Protein AF-A0AA94FDT2-F1 (afdb_monomer)

Solvent-accessible surface area (backbone atoms only — not comparable to full-atom values): 4870 Å² total; per-residue (Å²): 110,72,67,59,54,52,52,55,51,52,53,52,52,48,55,58,46,53,76,70,49,86,64,80,80,75,76,97,48,95,82,76,64,59,60,50,77,40,78,69,95,77,34,38,33,35,33,61,77,48,68,50,75,42,70,65,45,67,52,39,76,76,62,64,44,62,69,62,52,50,51,36,54,53,45,63,72,75,109

Mean predicted aligned error: 7.26 Å

Structure (mmCIF, N/CA/C/O backbone):
data_AF-A0AA94FDT2-F1
#
_entry.id   AF-A0AA94FDT2-F1
#
loop_
_atom_site.group_PDB
_atom_site.id
_atom_site.type_symbol
_atom_site.label_atom_id
_atom_site.label_alt_id
_atom_site.label_comp_id
_atom_site.label_asym_id
_atom_site.label_entity_id
_atom_site.label_seq_id
_atom_site.pdbx_PDB_ins_code
_atom_site.Cartn_x
_atom_site.Cartn_y
_atom_site.Cartn_z
_atom_site.occupancy
_atom_site.B_iso_or_equiv
_atom_site.auth_seq_id
_atom_site.auth_comp_id
_atom_site.auth_asym_id
_atom_site.auth_atom_id
_atom_site.pdbx_PDB_model_num
ATOM 1 N N . PHE A 1 1 ? -25.732 -8.724 10.701 1.00 78.31 1 PHE A N 1
ATOM 2 C CA . PHE A 1 1 ? -25.313 -8.989 12.099 1.00 78.31 1 PHE A CA 1
ATOM 3 C C . PHE A 1 1 ? -23.817 -9.297 12.279 1.00 78.31 1 PHE A C 1
ATOM 5 O O . PHE A 1 1 ? -23.217 -8.670 13.142 1.00 78.31 1 PHE A O 1
ATOM 12 N N . LYS A 1 2 ? -23.174 -10.176 11.484 1.00 90.19 2 LYS A N 1
ATOM 13 C CA . LYS A 1 2 ? -21.736 -10.530 11.632 1.00 90.19 2 LYS A CA 1
ATOM 14 C C . LYS A 1 2 ? -20.774 -9.326 11.608 1.00 90.19 2 LYS A C 1
ATOM 16 O O . LYS A 1 2 ? -19.955 -9.187 12.507 1.00 90.19 2 LYS A O 1
ATOM 21 N N . MET A 1 3 ? -20.925 -8.429 10.631 1.00 92.00 3 MET A N 1
ATOM 22 C CA . MET A 1 3 ? -20.084 -7.227 10.499 1.00 92.00 3 MET A CA 1
ATOM 23 C C . MET A 1 3 ? -20.240 -6.264 11.683 1.00 92.00 3 MET A C 1
ATOM 25 O O . MET A 1 3 ? -19.248 -5.778 12.212 1.00 92.00 3 MET A O 1
ATOM 29 N N . LEU A 1 4 ? -21.479 -6.028 12.133 1.00 93.25 4 LEU A N 1
ATOM 30 C CA . LEU A 1 4 ? -21.757 -5.156 13.278 1.00 93.25 4 LEU A CA 1
ATOM 31 C C . LEU A 1 4 ? -21.120 -5.701 14.564 1.00 93.25 4 LEU A C 1
ATOM 33 O O . LEU A 1 4 ? -20.496 -4.945 15.299 1.00 93.25 4 LEU A O 1
ATOM 37 N N . LYS A 1 5 ? -21.220 -7.016 14.801 1.00 93.69 5 LYS A N 1
ATOM 38 C CA . LYS A 1 5 ? -20.570 -7.669 15.945 1.00 93.69 5 LYS A CA 1
ATOM 39 C C . LYS A 1 5 ? -19.038 -7.567 15.874 1.00 93.69 5 LYS A C 1
ATOM 41 O O . LYS A 1 5 ? -18.429 -7.296 16.900 1.00 93.69 5 LYS A O 1
ATOM 46 N N . SER A 1 6 ? -18.434 -7.737 14.689 1.00 93.69 6 SER A N 1
ATOM 47 C CA . SER A 1 6 ? -16.980 -7.568 14.487 1.00 93.69 6 SER A CA 1
ATOM 48 C C . SER A 1 6 ? -16.529 -6.151 14.827 1.00 93.69 6 SER A C 1
ATOM 50 O O . SER A 1 6 ? -15.624 -5.974 15.632 1.00 93.69 6 SER A O 1
ATOM 52 N N . LYS A 1 7 ? -17.232 -5.141 14.298 1.00 92.31 7 LYS A N 1
ATOM 53 C CA . LYS A 1 7 ? -16.922 -3.731 14.561 1.00 92.31 7 LYS A CA 1
ATOM 54 C C . LYS A 1 7 ? -17.066 -3.358 16.037 1.00 92.31 7 LYS A C 1
ATOM 56 O O . LYS A 1 7 ? -16.215 -2.665 16.573 1.00 92.31 7 LYS A O 1
ATOM 61 N N . LEU A 1 8 ? -18.132 -3.819 16.701 1.00 94.56 8 LEU A N 1
ATOM 62 C CA . LEU A 1 8 ? -18.330 -3.580 18.138 1.00 94.56 8 LEU A CA 1
ATOM 63 C C . LEU A 1 8 ? -17.220 -4.221 18.980 1.00 94.56 8 LEU A C 1
ATOM 65 O O . LEU A 1 8 ? -16.782 -3.631 19.962 1.00 94.56 8 LEU A O 1
ATOM 69 N N . TYR A 1 9 ? -16.759 -5.409 18.589 1.00 93.81 9 TYR A N 1
ATOM 70 C CA . TYR A 1 9 ? -15.652 -6.086 19.256 1.00 93.81 9 TYR A CA 1
ATOM 71 C C . TYR A 1 9 ? -14.310 -5.367 19.042 1.00 93.81 9 TYR A C 1
ATOM 73 O O . TYR A 1 9 ? -13.577 -5.156 20.005 1.00 93.81 9 TYR A O 1
ATOM 81 N N . GLU A 1 10 ? -14.011 -4.936 17.813 1.00 91.44 10 GLU A N 1
ATOM 82 C CA . GLU A 1 10 ? -12.824 -4.125 17.494 1.00 91.44 10 GLU A CA 1
ATOM 83 C C . GLU A 1 10 ? -12.791 -2.820 18.297 1.00 91.44 10 GLU A C 1
ATOM 85 O O . GLU A 1 10 ? -11.760 -2.490 18.878 1.00 91.44 10 GLU A O 1
ATOM 90 N N . LEU A 1 11 ? -13.931 -2.132 18.406 1.00 92.50 11 LEU A N 1
ATOM 91 C CA . LEU A 1 11 ? -14.060 -0.890 19.170 1.00 92.50 11 LEU A CA 1
ATOM 92 C C . LEU A 1 11 ? -13.777 -1.091 20.666 1.00 92.50 11 LEU A C 1
ATOM 94 O O . LEU A 1 11 ? -13.158 -0.243 21.305 1.00 92.50 11 LEU A O 1
ATOM 98 N N . GLU A 1 12 ? -14.213 -2.212 21.240 1.00 92.12 12 GLU A N 1
ATOM 99 C CA . GLU A 1 12 ? -13.929 -2.526 22.642 1.00 92.12 12 GLU A CA 1
ATOM 100 C C . GLU A 1 12 ? -12.448 -2.870 22.866 1.00 92.12 12 GLU A C 1
ATOM 102 O O . GLU A 1 12 ? -11.846 -2.432 23.848 1.00 92.12 12 GLU A O 1
ATOM 107 N N . LEU A 1 13 ? -11.825 -3.598 21.933 1.00 89.69 13 LEU A N 1
ATOM 108 C CA . LEU A 1 13 ? -10.384 -3.863 21.966 1.00 89.69 13 LEU A CA 1
ATOM 109 C C . LEU A 1 13 ? -9.559 -2.577 21.853 1.00 89.69 13 LEU A C 1
ATOM 111 O O . LEU A 1 13 ? -8.549 -2.442 22.540 1.00 89.69 13 LEU A O 1
ATOM 115 N N . GLU A 1 14 ? -9.977 -1.642 21.003 1.00 86.19 14 GLU A N 1
ATOM 116 C CA . GLU A 1 14 ? -9.321 -0.344 20.844 1.00 86.19 14 GLU A CA 1
ATOM 117 C C . GLU A 1 14 ? -9.380 0.468 22.143 1.00 86.19 14 GLU A C 1
ATOM 119 O O . GLU A 1 14 ? -8.338 0.903 22.625 1.00 86.19 14 GLU A O 1
ATOM 124 N N . LYS A 1 15 ? -10.545 0.546 22.805 1.00 87.19 15 LYS A N 1
ATOM 125 C CA . LYS A 1 15 ? -10.673 1.185 24.131 1.00 87.19 15 LYS A CA 1
ATOM 126 C C . LYS A 1 15 ? -9.735 0.587 25.180 1.00 87.19 15 LYS A C 1
ATOM 128 O O . LYS A 1 15 ? -9.171 1.320 25.989 1.00 87.19 15 LYS A O 1
ATOM 133 N N . GLN A 1 16 ? -9.565 -0.737 25.185 1.00 86.31 16 GLN A N 1
ATOM 134 C CA . GLN A 1 16 ? -8.646 -1.415 26.106 1.00 86.31 16 GLN A CA 1
ATOM 135 C C . GLN A 1 16 ? -7.168 -1.187 25.769 1.00 86.31 16 GLN A C 1
ATOM 137 O O . GLN A 1 16 ? -6.321 -1.285 26.655 1.00 86.31 16 GLN A O 1
ATOM 142 N N . ARG A 1 17 ? -6.834 -0.941 24.498 1.00 82.88 17 ARG A N 1
ATOM 143 C CA . ARG A 1 17 ? -5.472 -0.584 24.078 1.00 82.88 17 ARG A CA 1
ATOM 144 C C . ARG A 1 17 ? -5.166 0.862 24.426 1.00 82.88 17 ARG A C 1
ATOM 146 O O . ARG A 1 17 ? -4.116 1.103 25.003 1.00 82.88 17 ARG A O 1
ATOM 153 N N . ASP A 1 18 ? -6.093 1.778 24.163 1.00 77.75 18 ASP A N 1
ATOM 154 C CA . ASP A 1 18 ? -5.963 3.200 24.494 1.00 77.75 18 ASP A CA 1
ATOM 155 C C . ASP A 1 18 ? -5.834 3.425 26.009 1.00 77.75 18 ASP A C 1
ATOM 157 O O . ASP A 1 18 ? -5.080 4.289 26.442 1.00 77.75 18 ASP A O 1
ATOM 161 N N . SER A 1 19 ? -6.505 2.616 26.838 1.00 77.81 19 SER A N 1
ATOM 162 C CA . SER A 1 19 ? -6.345 2.688 28.298 1.00 77.81 19 SER A CA 1
ATOM 163 C C . SER A 1 19 ? -5.008 2.141 28.811 1.00 77.81 19 SER A C 1
ATOM 165 O O . SER A 1 19 ? -4.616 2.456 29.934 1.00 77.81 19 SER A O 1
ATOM 167 N N . LYS A 1 20 ? -4.308 1.323 28.013 1.00 74.00 20 LYS A N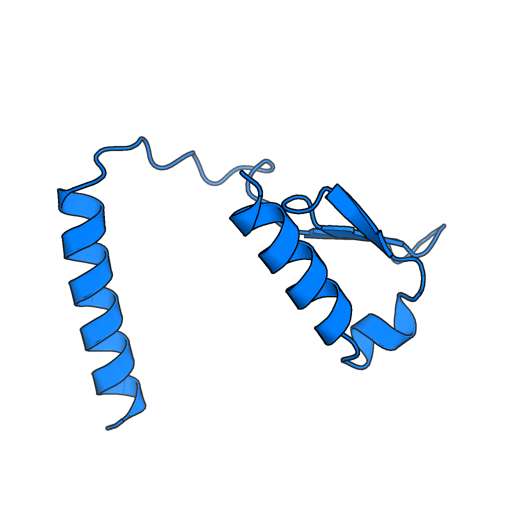 1
ATOM 168 C CA . LYS A 1 20 ? -2.992 0.744 28.340 1.00 74.00 20 LYS A CA 1
ATOM 169 C C . LYS A 1 20 ? -1.827 1.515 27.720 1.00 74.00 20 LYS A C 1
ATOM 171 O O . LYS A 1 20 ? -0.754 1.558 28.309 1.00 74.00 20 LYS A O 1
ATOM 176 N N . ASN A 1 21 ? -2.037 2.107 26.548 1.00 64.50 21 ASN A N 1
ATOM 177 C CA . ASN A 1 21 ? -1.053 2.867 25.795 1.00 64.50 21 ASN A CA 1
ATOM 178 C C . ASN A 1 21 ? -1.434 4.349 25.818 1.00 64.50 21 ASN A C 1
ATOM 180 O O . ASN A 1 21 ? -2.069 4.851 24.897 1.00 64.50 21 ASN A O 1
ATOM 184 N N . SER A 1 22 ? -0.973 5.068 26.840 1.00 55.97 22 SER A N 1
ATOM 185 C CA . SER A 1 22 ? -1.005 6.537 26.908 1.00 55.97 22 SER A CA 1
ATOM 186 C C . SER A 1 22 ? 0.054 7.182 25.995 1.00 55.97 22 SER A C 1
ATOM 188 O O . SER A 1 22 ? 0.670 8.175 26.367 1.00 55.97 22 SER A O 1
ATOM 190 N N . GLY A 1 23 ? 0.366 6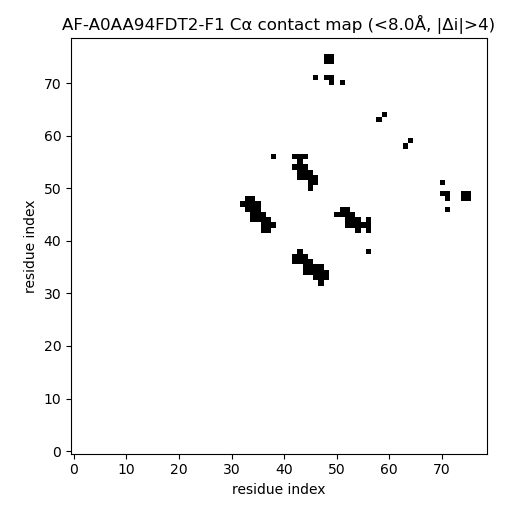.563 24.854 1.00 57.81 23 GLY A N 1
ATOM 191 C CA . GLY A 1 23 ? 1.331 7.104 23.903 1.00 57.81 23 GLY A CA 1
ATOM 192 C C . GLY A 1 23 ? 0.680 8.230 23.114 1.00 57.81 23 GLY A C 1
ATOM 193 O O . GLY A 1 23 ? -0.425 8.042 22.605 1.00 57.81 23 GLY A O 1
ATOM 194 N N . ASP A 1 24 ? 1.349 9.382 23.032 1.00 58.16 24 ASP A N 1
ATOM 195 C CA . ASP A 1 24 ? 0.888 10.539 22.266 1.00 58.16 24 ASP A CA 1
ATOM 196 C C . ASP A 1 24 ? 0.396 10.096 20.886 1.00 58.16 24 ASP A C 1
ATOM 198 O O . ASP A 1 24 ? 1.145 9.532 20.080 1.00 58.16 24 ASP A O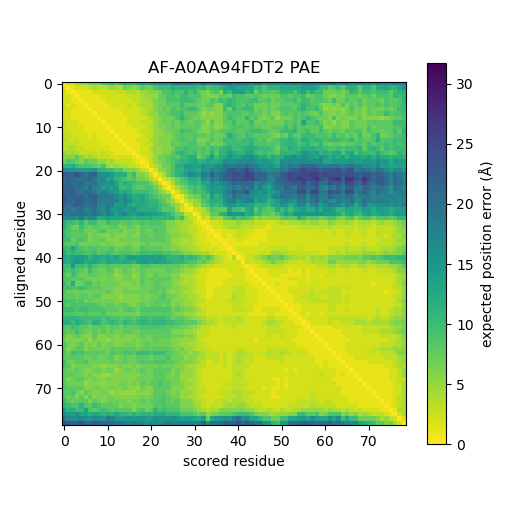 1
ATOM 202 N N . LYS A 1 25 ? -0.897 10.321 20.621 1.00 58.38 25 LYS A N 1
ATOM 203 C CA . LYS A 1 25 ? -1.468 10.132 19.289 1.00 58.38 25 LYS A CA 1
ATOM 204 C C . LYS A 1 25 ? -0.774 11.147 18.388 1.00 58.38 25 LYS A C 1
ATOM 206 O O . LYS A 1 25 ? -1.096 12.329 18.424 1.00 58.38 25 LYS A O 1
ATOM 211 N N . SER A 1 26 ? 0.225 10.676 17.649 1.00 60.00 26 SER A N 1
ATOM 212 C CA . SER A 1 26 ? 1.003 11.481 16.713 1.00 60.00 26 SER A CA 1
ATOM 213 C C . SER A 1 26 ? 0.054 12.263 15.792 1.00 60.00 26 SER A C 1
ATOM 215 O O . SER A 1 26 ? -0.907 11.700 15.260 1.00 60.00 26 SER A O 1
ATOM 217 N N . GLU A 1 27 ? 0.261 13.581 15.681 1.00 60.03 27 GLU A N 1
ATOM 218 C CA . GLU A 1 27 ? -0.656 14.477 14.967 1.00 60.03 27 GLU A CA 1
ATOM 219 C C . GLU A 1 27 ? -0.831 14.043 13.516 1.00 60.03 27 GLU A C 1
ATOM 221 O O . GLU A 1 27 ? 0.160 13.846 12.822 1.00 60.03 27 GLU A O 1
ATOM 226 N N . ILE A 1 28 ? -2.072 13.957 13.029 1.00 58.62 28 ILE A N 1
ATOM 227 C CA . ILE A 1 28 ? -2.418 13.563 11.654 1.00 58.62 28 ILE A CA 1
ATOM 228 C C . ILE A 1 28 ? -1.867 14.597 10.650 1.00 58.62 28 ILE A C 1
ATOM 230 O O . ILE A 1 28 ? -2.572 15.471 10.156 1.00 58.62 28 ILE A O 1
ATOM 234 N N . GLY A 1 29 ? -0.573 14.505 10.364 1.00 71.12 29 GLY A N 1
ATOM 235 C CA . GLY A 1 29 ? 0.163 15.301 9.390 1.00 71.12 29 GLY A CA 1
ATOM 236 C C . GLY A 1 29 ? 0.814 14.425 8.321 1.00 71.12 29 GLY A C 1
ATOM 237 O O . GLY A 1 29 ? 0.722 13.195 8.355 1.00 71.12 29 GLY A O 1
ATOM 238 N N . TRP A 1 30 ? 1.536 15.064 7.395 1.00 65.12 30 TRP A N 1
ATOM 239 C CA . TRP A 1 30 ? 2.204 14.447 6.234 1.00 65.12 30 TRP A CA 1
ATOM 240 C C . TRP A 1 30 ? 3.194 13.302 6.561 1.00 65.12 30 TRP A C 1
ATOM 242 O O . TRP A 1 30 ? 3.641 12.615 5.649 1.00 65.12 30 TRP A O 1
ATOM 252 N N . GLY A 1 31 ? 3.515 13.056 7.838 1.00 66.00 31 GLY A N 1
ATOM 253 C CA . GLY A 1 31 ? 4.376 11.958 8.302 1.00 66.00 31 GLY A CA 1
ATOM 254 C C . GLY A 1 31 ? 3.686 10.602 8.534 1.00 66.00 31 GLY A C 1
ATOM 255 O O . GLY A 1 31 ? 4.377 9.618 8.772 1.00 66.00 31 GLY A O 1
ATOM 256 N N . HIS A 1 32 ? 2.354 10.508 8.443 1.00 73.88 32 HIS A N 1
ATOM 257 C CA . HIS A 1 32 ? 1.603 9.266 8.734 1.00 73.88 32 HIS A CA 1
ATOM 258 C C . HIS A 1 32 ? 1.400 8.348 7.521 1.00 73.88 32 HIS A C 1
ATOM 260 O O . HIS A 1 32 ? 0.617 7.397 7.561 1.00 73.88 32 HIS A O 1
ATOM 266 N N . GLN A 1 33 ? 2.076 8.629 6.410 1.00 86.31 33 GLN A N 1
ATOM 267 C CA . GLN A 1 33 ? 1.942 7.848 5.191 1.00 86.31 33 GLN A CA 1
ATOM 268 C C . GLN A 1 33 ? 2.704 6.518 5.294 1.00 86.31 33 GLN A C 1
ATOM 270 O O . GLN A 1 33 ? 3.919 6.487 5.481 1.00 86.31 33 GLN A O 1
ATOM 275 N N . ILE A 1 34 ? 1.996 5.405 5.083 1.00 90.62 34 ILE A N 1
ATOM 276 C CA . ILE A 1 34 ? 2.598 4.059 5.095 1.00 90.62 34 ILE A CA 1
ATOM 277 C C . ILE A 1 34 ? 3.172 3.628 3.738 1.00 90.62 34 ILE A C 1
ATOM 279 O O . ILE A 1 34 ? 3.934 2.666 3.660 1.00 90.62 34 ILE A O 1
ATOM 283 N N . ARG A 1 35 ? 2.774 4.290 2.643 1.00 92.19 35 ARG A N 1
ATOM 284 C CA . ARG A 1 35 ? 3.192 3.915 1.288 1.00 92.19 35 ARG A CA 1
ATOM 285 C C . ARG A 1 35 ? 3.037 5.05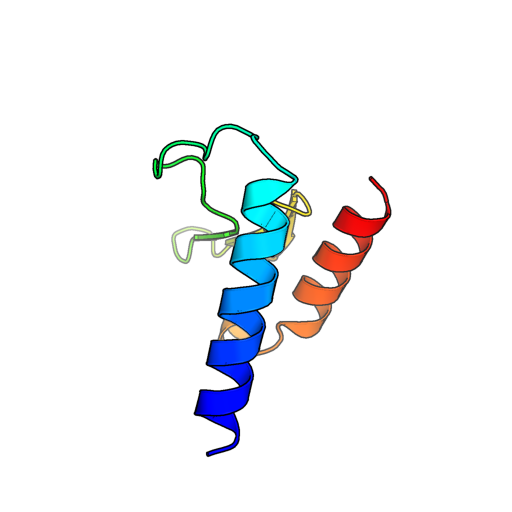1 0.293 1.00 92.19 35 ARG A C 1
ATOM 287 O O . ARG A 1 35 ? 1.997 5.709 0.280 1.00 92.19 35 ARG A O 1
ATOM 294 N N . SER A 1 36 ? 4.027 5.233 -0.571 1.00 92.88 36 SER A N 1
ATOM 295 C CA . SER A 1 36 ? 3.978 6.150 -1.709 1.00 92.88 36 SER A CA 1
ATOM 296 C C . SER A 1 36 ? 3.810 5.393 -3.026 1.00 92.88 36 SER A C 1
ATOM 298 O O . SER A 1 36 ? 4.421 4.347 -3.234 1.00 92.88 36 SER A O 1
ATOM 300 N N . TYR A 1 37 ? 2.968 5.936 -3.909 1.00 94.56 37 TYR A N 1
ATOM 301 C CA . TYR A 1 37 ? 2.760 5.468 -5.280 1.00 94.56 37 TYR A CA 1
ATOM 302 C C . TYR A 1 37 ? 3.076 6.638 -6.209 1.00 94.56 37 TYR A C 1
ATOM 304 O O . TYR A 1 37 ? 2.328 7.612 -6.269 1.00 94.56 37 TYR A O 1
ATOM 312 N N . VAL A 1 38 ? 4.207 6.569 -6.900 1.00 94.25 38 VAL A N 1
ATOM 313 C CA . VAL A 1 38 ? 4.628 7.568 -7.880 1.00 94.25 38 VAL A CA 1
ATOM 314 C C . VAL A 1 38 ? 4.428 6.962 -9.253 1.00 94.25 38 VAL A C 1
ATOM 316 O O . VAL A 1 38 ? 5.221 6.133 -9.670 1.00 94.25 38 VAL A O 1
ATOM 319 N N . LEU A 1 39 ? 3.369 7.347 -9.961 1.00 94.81 39 LEU A N 1
ATOM 320 C CA . LEU A 1 39 ? 3.059 6.758 -11.268 1.00 94.81 39 LEU A CA 1
ATOM 321 C C . LEU A 1 39 ? 3.751 7.470 -12.429 1.00 94.81 39 LEU A C 1
ATOM 323 O O . LEU A 1 39 ? 3.817 6.911 -13.512 1.00 94.81 39 LEU A O 1
ATOM 327 N N . GLN A 1 40 ? 4.279 8.677 -12.224 1.00 92.06 40 GLN A N 1
ATOM 328 C CA . GLN A 1 40 ? 5.041 9.436 -13.215 1.00 92.06 40 GLN A CA 1
ATOM 329 C C . GLN A 1 40 ? 6.067 10.331 -12.498 1.00 92.06 40 GLN A C 1
ATOM 331 O O . GLN A 1 40 ? 5.764 10.836 -11.415 1.00 92.06 40 GLN A O 1
ATOM 336 N N . PRO A 1 41 ? 7.262 10.554 -13.075 1.00 89.50 41 PRO A N 1
ATOM 337 C CA . PRO A 1 41 ? 7.721 10.048 -14.374 1.00 89.50 41 PRO A CA 1
ATOM 338 C C . PRO A 1 41 ? 8.347 8.638 -14.335 1.00 89.50 41 PRO A C 1
ATOM 340 O O . PRO A 1 41 ? 8.531 8.045 -15.388 1.00 89.50 41 PRO A O 1
ATOM 343 N N . TYR A 1 42 ? 8.676 8.089 -13.159 1.00 88.88 42 TYR A N 1
ATOM 344 C CA . TYR A 1 42 ? 9.515 6.881 -13.035 1.00 88.88 42 TYR A CA 1
ATOM 345 C C . TYR A 1 42 ? 8.818 5.632 -12.463 1.00 88.88 42 TYR A C 1
ATOM 347 O O . TYR A 1 42 ? 9.521 4.690 -12.125 1.00 88.88 42 TYR A O 1
ATOM 355 N N . GLN A 1 43 ? 7.481 5.618 -12.347 1.00 94.62 43 GLN A N 1
ATOM 356 C CA . GLN A 1 43 ? 6.668 4.472 -11.884 1.00 94.62 43 GLN A CA 1
ATOM 357 C C . GLN A 1 43 ? 7.306 3.652 -10.742 1.00 94.62 43 GLN A C 1
ATOM 359 O O . GLN A 1 43 ? 7.958 2.634 -10.961 1.00 94.62 43 GLN A O 1
ATOM 364 N N . GLN A 1 44 ? 7.070 4.066 -9.498 1.00 95.69 44 GLN A N 1
ATOM 365 C CA . GLN A 1 44 ? 7.596 3.402 -8.310 1.00 95.69 44 GLN A CA 1
ATOM 366 C C . GLN A 1 44 ? 6.572 3.353 -7.178 1.00 95.69 44 GLN A C 1
ATOM 368 O O . GLN A 1 44 ? 5.884 4.333 -6.890 1.00 95.69 44 GLN A O 1
ATOM 373 N N . ILE A 1 45 ? 6.538 2.227 -6.469 1.00 95.31 45 ILE A N 1
ATOM 374 C CA . ILE A 1 45 ? 5.798 2.072 -5.215 1.00 95.31 45 ILE A CA 1
ATOM 375 C C . ILE A 1 45 ? 6.808 1.848 -4.095 1.00 95.31 45 ILE A C 1
ATOM 377 O O . ILE A 1 45 ? 7.724 1.048 -4.253 1.00 95.31 45 ILE A O 1
ATOM 381 N N . LYS A 1 46 ? 6.675 2.534 -2.960 1.00 94.75 46 LYS A N 1
ATOM 382 C CA . LYS A 1 46 ? 7.560 2.337 -1.803 1.00 94.75 46 LYS A CA 1
ATOM 383 C C . LYS A 1 46 ? 6.758 2.250 -0.514 1.00 94.75 46 LYS A C 1
ATOM 385 O O . LYS A 1 46 ? 5.999 3.165 -0.204 1.00 94.75 46 LYS A O 1
ATOM 390 N N . ASP A 1 47 ? 6.935 1.171 0.245 1.00 94.44 47 ASP A N 1
ATOM 391 C CA . ASP A 1 47 ? 6.342 1.023 1.581 1.00 94.44 47 ASP A CA 1
ATOM 392 C C . ASP A 1 47 ? 7.301 1.604 2.628 1.00 94.44 47 ASP A C 1
ATOM 394 O O . ASP A 1 47 ? 8.478 1.246 2.662 1.00 94.44 47 ASP A O 1
ATOM 398 N N . SER A 1 48 ? 6.830 2.534 3.461 1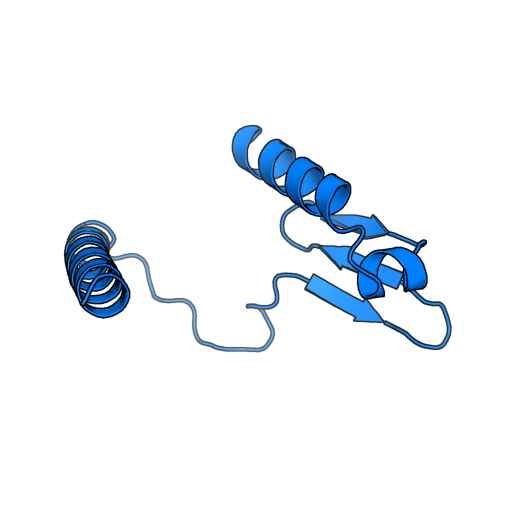.00 91.19 48 SER A N 1
ATOM 399 C CA . SER A 1 48 ? 7.675 3.205 4.458 1.00 91.19 48 SER A CA 1
ATOM 400 C C . SER A 1 48 ? 7.955 2.333 5.681 1.00 91.19 48 SER A C 1
ATOM 402 O O . SER A 1 48 ? 8.931 2.583 6.381 1.00 91.19 48 SER A O 1
ATOM 404 N N . ARG A 1 49 ? 7.154 1.284 5.918 1.00 91.94 49 ARG A N 1
ATOM 405 C CA . ARG A 1 49 ? 7.305 0.390 7.077 1.00 91.94 49 ARG A CA 1
ATOM 406 C C . ARG A 1 49 ? 8.397 -0.649 6.854 1.00 91.94 49 ARG A C 1
ATOM 408 O O . ARG A 1 49 ? 9.141 -0.948 7.777 1.00 91.94 49 ARG A O 1
ATOM 415 N N . SER A 1 50 ? 8.507 -1.179 5.633 1.00 94.06 50 SER A N 1
ATOM 416 C CA . SER A 1 50 ? 9.601 -2.084 5.247 1.00 94.06 50 SER A CA 1
ATOM 417 C C . SER A 1 50 ? 10.760 -1.383 4.542 1.00 94.06 50 SER A C 1
ATOM 419 O O . SER A 1 50 ? 11.817 -1.978 4.362 1.00 94.06 50 SER A O 1
ATOM 421 N N . ASN A 1 51 ? 10.577 -0.122 4.135 1.00 93.06 51 ASN A N 1
ATOM 422 C CA . ASN A 1 51 ? 11.522 0.665 3.337 1.00 93.06 51 ASN A CA 1
ATOM 423 C C . ASN A 1 51 ? 11.874 0.029 1.970 1.00 93.06 51 ASN A C 1
ATOM 425 O O . ASN A 1 51 ? 12.860 0.416 1.340 1.00 93.06 51 ASN A O 1
ATOM 429 N N . ILE A 1 52 ? 11.054 -0.912 1.485 1.00 94.62 52 ILE A N 1
ATOM 430 C CA . ILE A 1 52 ? 11.243 -1.619 0.210 1.00 94.62 52 ILE A CA 1
ATOM 431 C C . ILE A 1 52 ? 10.522 -0.874 -0.920 1.00 94.62 52 ILE A C 1
ATOM 433 O O . ILE A 1 52 ? 9.373 -0.443 -0.777 1.00 94.62 52 ILE A O 1
ATOM 437 N N . GLY A 1 53 ? 11.221 -0.721 -2.048 1.00 94.56 53 GLY A N 1
ATOM 438 C CA . GLY A 1 53 ? 10.692 -0.164 -3.290 1.00 94.56 53 GLY A CA 1
ATOM 439 C C . GLY A 1 53 ? 10.377 -1.249 -4.322 1.00 94.56 53 GLY A C 1
ATOM 440 O O . GLY A 1 53 ? 11.122 -2.2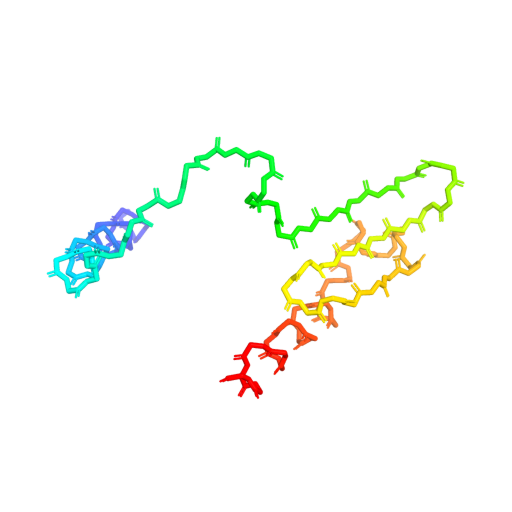16 -4.456 1.00 94.56 53 GLY A O 1
ATOM 441 N N . TYR A 1 54 ? 9.303 -1.045 -5.075 1.00 95.81 54 TYR A N 1
ATOM 442 C CA . TYR A 1 54 ? 8.802 -1.929 -6.120 1.00 95.81 54 TYR A CA 1
ATOM 443 C C . TYR A 1 54 ? 8.701 -1.161 -7.439 1.00 95.81 54 TYR A C 1
ATOM 445 O O . TYR A 1 54 ? 8.196 -0.035 -7.472 1.00 95.81 54 TYR A O 1
ATOM 453 N N . SER A 1 55 ? 9.176 -1.783 -8.517 1.00 93.94 55 SER A N 1
ATOM 454 C CA . SER A 1 55 ? 9.110 -1.261 -9.888 1.00 93.94 55 SER A CA 1
ATOM 455 C C . SER A 1 55 ? 7.995 -1.898 -10.724 1.00 93.94 55 SER A C 1
ATOM 457 O O . SER A 1 55 ? 7.624 -1.358 -11.760 1.00 93.94 55 SER A O 1
ATOM 459 N N . ASN A 1 56 ? 7.420 -3.021 -10.283 1.00 93.44 56 ASN A N 1
ATOM 460 C CA . ASN A 1 56 ? 6.308 -3.713 -10.942 1.00 93.44 56 ASN A CA 1
ATOM 461 C C . ASN A 1 56 ? 4.953 -3.054 -10.620 1.00 93.44 56 ASN A C 1
ATOM 463 O O . ASN A 1 56 ? 4.041 -3.695 -10.101 1.00 93.44 56 ASN A O 1
ATOM 467 N N . VAL A 1 57 ? 4.838 -1.753 -10.898 1.00 94.56 57 VAL A N 1
ATOM 468 C CA . VAL A 1 57 ? 3.684 -0.927 -10.511 1.00 94.56 57 VAL A CA 1
ATOM 469 C C . VAL A 1 57 ? 2.370 -1.472 -11.058 1.00 94.56 57 VAL A C 1
ATOM 471 O O . VAL A 1 57 ? 1.427 -1.628 -10.289 1.00 94.56 57 VAL A O 1
ATOM 474 N N . ASP A 1 58 ? 2.321 -1.803 -12.346 1.00 95.50 58 ASP A N 1
ATOM 475 C CA . ASP A 1 58 ? 1.080 -2.231 -12.998 1.00 95.50 58 ASP A CA 1
ATOM 476 C C . ASP A 1 58 ? 0.541 -3.532 -12.384 1.00 95.50 58 ASP A C 1
ATOM 478 O O . ASP A 1 58 ? -0.616 -3.587 -11.985 1.00 95.50 58 ASP A O 1
ATOM 482 N N . ALA A 1 59 ? 1.405 -4.529 -12.161 1.00 95.62 59 ALA A N 1
ATOM 483 C CA . ALA A 1 59 ? 1.018 -5.787 -11.515 1.00 95.62 59 ALA A CA 1
ATOM 484 C C . ALA A 1 59 ? 0.492 -5.577 -10.084 1.00 95.62 59 ALA A C 1
ATOM 486 O O . ALA A 1 59 ? -0.481 -6.203 -9.668 1.00 95.62 59 ALA A O 1
ATOM 487 N N . ILE A 1 60 ? 1.114 -4.666 -9.328 1.00 95.06 60 ILE A N 1
ATOM 488 C CA . ILE A 1 60 ? 0.674 -4.328 -7.970 1.00 95.06 60 ILE A CA 1
ATOM 489 C C . ILE A 1 60 ? -0.699 -3.647 -7.996 1.00 95.06 60 ILE A C 1
ATOM 491 O O . ILE A 1 60 ? -1.535 -3.926 -7.134 1.00 95.06 60 ILE A O 1
ATOM 495 N N . LEU A 1 61 ? -0.950 -2.771 -8.972 1.00 95.25 61 LEU A N 1
ATOM 496 C CA . LEU A 1 61 ? -2.258 -2.142 -9.166 1.00 95.25 61 LEU A CA 1
ATOM 497 C C . LEU A 1 61 ? -3.321 -3.148 -9.634 1.00 95.25 61 LEU A C 1
ATOM 499 O O . LEU A 1 61 ? -4.476 -3.023 -9.230 1.00 95.25 61 LEU A O 1
ATOM 503 N N . ASP A 1 62 ? -2.916 -4.179 -10.376 1.00 96.88 62 ASP A N 1
ATOM 504 C CA . ASP A 1 62 ? -3.757 -5.313 -10.778 1.00 96.88 62 ASP A CA 1
ATOM 505 C C . ASP A 1 62 ? -3.997 -6.333 -9.644 1.00 96.88 62 ASP A C 1
ATOM 507 O O . ASP A 1 62 ? -4.750 -7.294 -9.810 1.00 96.88 62 ASP A O 1
ATOM 511 N N . GLY A 1 63 ? -3.413 -6.110 -8.461 1.00 95.44 63 GLY A N 1
ATOM 512 C CA . GLY A 1 63 ? -3.692 -6.878 -7.247 1.00 95.44 63 GLY A CA 1
ATOM 513 C C . GLY A 1 63 ? -2.590 -7.842 -6.808 1.00 95.44 63 GLY A C 1
ATOM 514 O O . GLY A 1 63 ? -2.780 -8.535 -5.807 1.00 95.44 63 GLY A O 1
ATOM 515 N N . ASP A 1 64 ? -1.431 -7.866 -7.474 1.00 96.25 64 ASP A N 1
ATOM 516 C CA . ASP A 1 64 ? -0.254 -8.631 -7.038 1.00 96.25 64 ASP A CA 1
ATOM 517 C C . ASP A 1 64 ? 0.440 -7.960 -5.836 1.00 96.25 64 ASP A C 1
ATOM 519 O O . ASP A 1 64 ? 1.516 -7.368 -5.922 1.00 96.25 64 ASP A O 1
ATOM 523 N N . ILE A 1 65 ? -0.236 -7.995 -4.686 1.00 95.38 65 ILE A N 1
ATOM 524 C CA . ILE A 1 65 ? 0.187 -7.324 -3.449 1.00 95.38 65 ILE A CA 1
ATOM 525 C C . ILE A 1 65 ? 0.735 -8.288 -2.395 1.00 95.38 65 ILE A C 1
ATOM 527 O O . ILE A 1 65 ? 1.190 -7.832 -1.345 1.00 95.38 65 ILE A O 1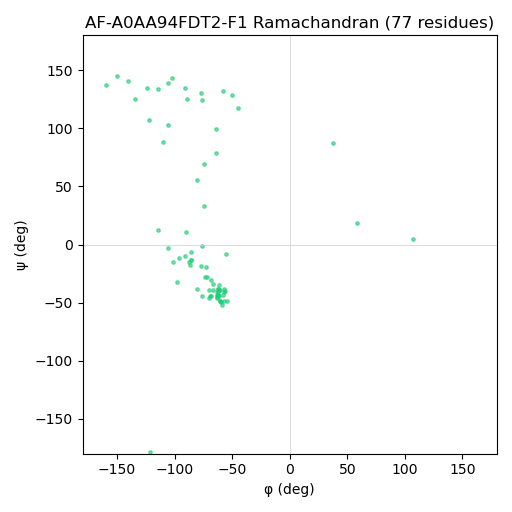
ATOM 531 N N . THR A 1 66 ? 0.714 -9.599 -2.656 1.00 96.12 66 THR A N 1
ATOM 532 C CA . THR A 1 66 ? 1.112 -10.640 -1.693 1.00 96.12 66 THR A CA 1
ATOM 533 C C . THR A 1 66 ? 2.551 -10.455 -1.238 1.00 96.12 66 THR A C 1
ATOM 535 O O . THR A 1 66 ? 2.801 -10.311 -0.042 1.00 96.12 66 THR A O 1
ATOM 538 N N . LYS A 1 67 ? 3.487 -10.340 -2.187 1.00 94.38 67 LYS A N 1
ATOM 539 C CA . LYS A 1 67 ? 4.906 -10.137 -1.877 1.00 94.38 67 LYS A CA 1
ATOM 540 C C . LYS A 1 67 ? 5.126 -8.890 -1.018 1.00 94.38 67 LYS A C 1
ATOM 542 O O . LYS A 1 67 ? 5.879 -8.913 -0.053 1.00 94.38 67 LYS A O 1
ATOM 547 N N . MET A 1 68 ? 4.410 -7.811 -1.327 1.00 94.56 68 MET A N 1
ATOM 548 C CA . MET A 1 68 ? 4.509 -6.566 -0.573 1.00 94.56 68 MET A CA 1
ATOM 549 C C . MET A 1 68 ? 3.974 -6.692 0.861 1.00 94.56 68 MET A C 1
ATOM 551 O O . MET A 1 68 ? 4.492 -6.038 1.765 1.00 94.56 68 MET A O 1
ATOM 555 N N . MET A 1 69 ? 2.941 -7.507 1.087 1.00 94.88 69 MET A N 1
ATOM 556 C CA . MET A 1 69 ? 2.442 -7.795 2.434 1.00 94.88 69 MET A CA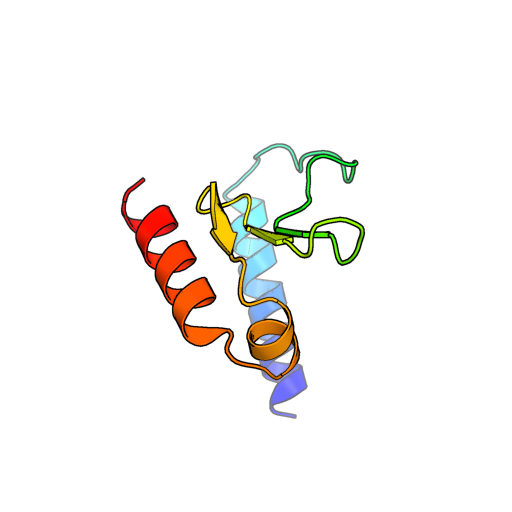 1
ATOM 557 C C . MET A 1 69 ? 3.439 -8.628 3.241 1.00 94.88 69 MET A C 1
ATOM 559 O O . MET A 1 69 ? 3.691 -8.304 4.400 1.00 94.88 69 MET A O 1
ATOM 563 N N . GLU A 1 70 ? 4.016 -9.663 2.630 1.00 95.81 70 GLU A N 1
ATOM 564 C CA . GLU A 1 70 ? 5.033 -10.518 3.253 1.00 95.81 70 GLU A CA 1
ATOM 565 C C . GLU A 1 70 ? 6.269 -9.709 3.650 1.00 95.81 70 GLU A C 1
ATOM 567 O O . GLU A 1 70 ? 6.696 -9.760 4.802 1.00 95.81 70 GLU A O 1
ATOM 572 N N . ASP A 1 71 ? 6.775 -8.886 2.730 1.00 95.25 71 ASP A N 1
ATOM 573 C CA . ASP A 1 71 ? 7.928 -8.010 2.937 1.00 95.25 71 ASP A CA 1
ATOM 574 C C . ASP A 1 71 ? 7.709 -7.056 4.137 1.00 95.25 71 ASP A C 1
ATOM 576 O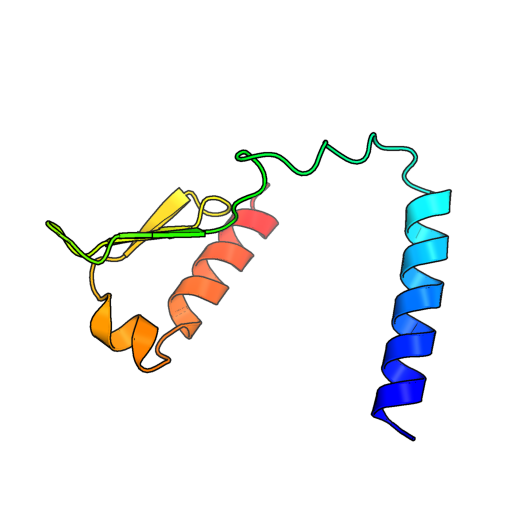 O . ASP A 1 71 ? 8.619 -6.823 4.937 1.00 95.25 71 ASP A O 1
ATOM 580 N N . VAL A 1 72 ? 6.487 -6.534 4.320 1.00 94.31 72 VAL A N 1
ATOM 581 C CA . VAL A 1 72 ? 6.127 -5.717 5.496 1.00 94.31 72 VAL A CA 1
ATOM 582 C C . VAL A 1 72 ? 6.063 -6.552 6.766 1.00 94.31 72 VAL A C 1
ATOM 584 O O . VAL A 1 72 ? 6.597 -6.128 7.789 1.00 94.31 72 VAL A O 1
ATOM 587 N N . LEU A 1 73 ? 5.426 -7.722 6.720 1.00 94.44 73 LEU A N 1
ATOM 588 C CA . LEU A 1 73 ? 5.282 -8.576 7.895 1.00 94.44 73 LEU A CA 1
ATOM 589 C C . LEU A 1 73 ? 6.653 -9.012 8.428 1.00 94.44 73 LEU A C 1
ATOM 591 O O . LEU A 1 73 ? 6.902 -8.914 9.631 1.00 94.44 73 LEU A O 1
ATOM 595 N N . ILE A 1 74 ? 7.557 -9.411 7.530 1.00 94.62 74 ILE A N 1
ATOM 596 C CA . ILE A 1 74 ? 8.943 -9.761 7.854 1.00 94.62 74 ILE A CA 1
ATOM 597 C C . ILE A 1 74 ? 9.650 -8.562 8.494 1.00 94.62 74 ILE A C 1
ATOM 599 O O . ILE A 1 74 ? 10.213 -8.700 9.580 1.00 94.62 74 ILE A O 1
ATOM 603 N N . ALA A 1 75 ? 9.571 -7.373 7.887 1.00 91.81 75 ALA A N 1
ATOM 604 C CA . ALA A 1 75 ? 10.208 -6.173 8.430 1.00 91.81 75 ALA A CA 1
ATOM 605 C C . ALA A 1 75 ? 9.688 -5.800 9.831 1.00 91.81 75 ALA A C 1
ATOM 607 O O . ALA A 1 75 ? 10.473 -5.422 10.699 1.00 91.81 75 ALA A O 1
ATOM 608 N N . THR A 1 76 ? 8.383 -5.945 10.083 1.00 88.00 76 THR A N 1
ATOM 609 C CA . THR A 1 76 ? 7.790 -5.655 11.400 1.00 88.00 76 THR A CA 1
ATOM 610 C C . THR A 1 76 ? 8.107 -6.697 12.468 1.00 88.00 76 THR A C 1
ATOM 612 O O . THR A 1 76 ? 8.133 -6.345 13.635 1.00 88.00 76 THR A O 1
ATOM 615 N N . ASN A 1 77 ? 8.342 -7.957 12.089 1.00 86.69 77 ASN A N 1
ATOM 616 C CA . ASN A 1 77 ? 8.665 -9.039 13.027 1.00 86.69 77 ASN A CA 1
ATOM 617 C C . ASN A 1 77 ? 10.167 -9.119 13.357 1.00 86.69 77 ASN A C 1
ATOM 619 O O . ASN A 1 77 ? 10.571 -9.840 14.263 1.00 86.69 77 ASN A O 1
ATOM 623 N N . THR A 1 78 ? 11.003 -8.430 12.579 1.00 71.31 78 THR A N 1
ATOM 624 C CA . THR A 1 78 ? 12.462 -8.408 12.774 1.00 71.31 78 THR A CA 1
ATOM 625 C C . THR A 1 78 ? 12.908 -7.257 13.694 1.00 71.31 78 THR A C 1
ATOM 627 O O . THR A 1 78 ? 14.068 -7.225 14.097 1.00 71.31 78 THR A O 1
ATOM 630 N N . ASN A 1 79 ? 12.004 -6.329 14.033 1.00 49.78 79 ASN A N 1
ATOM 631 C CA . ASN A 1 79 ? 12.207 -5.255 15.016 1.00 49.78 79 ASN A CA 1
ATOM 632 C C . ASN A 1 79 ? 11.527 -5.603 16.343 1.00 49.78 79 ASN A C 1
ATOM 634 O O . ASN A 1 79 ? 12.047 -5.157 17.389 1.00 49.78 79 ASN A O 1
#

Radius of gyration: 16.88 Å; Cα contacts (8 Å, |Δi|>4): 50; chains: 1; bounding box: 38×26×43 Å

Foldseek 3Di:
DVVVVVVVVVVVVVVVVVVVDVDPPPPPDPPPDQKDADCPDQTWIAGPQLRDIDRPNVVVVVPPCVVVVVSNVVSVVVD

Nearest PDB structures (foldseek):
  2ihr-assembly1_1  TM=8.048E-01  e=1.689E-03  Thermus thermophilus
  6szs-assembly1_z  TM=5.718E-01  e=4.773E-04  Bacillus subtilis subsp. subtilis str. 168
  2ysf-assembly1_A  TM=4.306E-01  e=4.326E+00  Homo sapiens

pLDDT: mean 86.64, std 12.47, range [49.78, 96.88]

Organism: NCBI:txid1054034

Secondary structure (DSSP, 8-state):
-HHHHHHHHHHHHHHHHHTT-------SSTT--SEEEE-SSS-EEEETTT--EES-HHHHHTT--HHHHHHHHHHHH--

InterPro domains:
  IPR045853 Peptide chain release factor class I superfamily [SSF75620] (2-75)

Sequence (79 aa):
FKMLKSKLYELELEKQRDSKNSGDKSEIGWGHQIRSYVLQPYQQIKDSRSNIGYSNVDAILDGDITKMMEDVLIATNTN